Protein AF-A0A1V3X953-F1 (afdb_monomer)

Foldseek 3Di:
DVVVVVVVVVVVVVVVVVVVVVVVVPDPPPDDPDPPDDPDPDDPPDDDDDPPDDDDDPVNVCVVCVVVVPPPCVVVVVVVDDDD

Solvent-accessible surface area (backbone atoms only — not comparable to full-atom values): 5646 Å² total; per-residue (Å²): 114,69,67,61,52,53,52,50,53,52,53,51,53,54,52,52,51,52,50,50,58,56,56,70,67,65,63,87,64,86,71,76,84,75,76,79,80,75,79,73,95,64,79,77,91,63,79,84,77,63,92,83,56,80,76,84,49,70,67,59,53,48,60,71,41,42,69,66,72,65,42,75,66,60,58,54,66,72,64,64,70,83,81,133

Structure (mmCIF, N/CA/C/O backbone):
data_AF-A0A1V3X953-F1
#
_entry.id   AF-A0A1V3X953-F1
#
loop_
_atom_site.group_PDB
_atom_site.id
_atom_site.type_symbol
_atom_site.label_atom_id
_atom_site.label_alt_id
_atom_site.label_comp_id
_atom_site.label_asym_id
_atom_site.label_entity_id
_atom_site.label_seq_id
_atom_site.pdbx_PDB_ins_code
_atom_site.Cartn_x
_atom_site.Cartn_y
_atom_site.Cartn_z
_atom_site.occupancy
_atom_site.B_iso_or_equiv
_atom_site.auth_seq_id
_atom_site.auth_comp_id
_atom_site.auth_asym_id
_atom_site.auth_atom_id
_atom_site.pdbx_PDB_model_num
ATOM 1 N N . MET A 1 1 ? 40.592 -12.319 -10.610 1.00 61.66 1 MET A N 1
ATOM 2 C CA . MET A 1 1 ? 40.024 -11.028 -11.062 1.00 61.66 1 MET A CA 1
ATOM 3 C C . MET A 1 1 ? 39.349 -11.119 -12.434 1.00 61.66 1 MET A C 1
ATOM 5 O O . MET A 1 1 ? 38.241 -10.627 -12.560 1.00 61.66 1 MET A O 1
ATOM 9 N N . PHE A 1 2 ? 39.936 -11.787 -13.436 1.00 75.50 2 PHE A N 1
ATOM 10 C CA . PHE A 1 2 ? 39.359 -11.873 -14.793 1.00 75.50 2 PHE A CA 1
ATOM 11 C C . PHE A 1 2 ? 37.997 -12.574 -14.889 1.00 75.50 2 PHE A C 1
ATOM 13 O O . PHE A 1 2 ? 37.121 -12.098 -15.600 1.00 75.50 2 PHE A O 1
ATOM 20 N N . VAL A 1 3 ? 37.783 -13.656 -14.132 1.00 87.31 3 VAL A N 1
ATOM 21 C CA . VAL A 1 3 ? 36.500 -14.385 -14.142 1.00 87.31 3 VAL A CA 1
ATOM 22 C C . VAL A 1 3 ? 35.357 -13.509 -13.622 1.00 87.31 3 VAL A C 1
ATOM 24 O O . VAL A 1 3 ? 34.298 -13.463 -14.231 1.00 87.31 3 VAL A O 1
ATOM 27 N N . GLY A 1 4 ? 35.587 -12.747 -12.547 1.00 89.25 4 GLY A N 1
ATOM 28 C CA . GLY A 1 4 ? 34.579 -11.824 -12.014 1.00 89.25 4 GLY A CA 1
ATOM 29 C C . GLY A 1 4 ? 34.207 -10.723 -13.008 1.00 89.25 4 GLY A C 1
ATOM 30 O O . GLY A 1 4 ? 33.031 -10.418 -13.175 1.00 89.25 4 GLY A O 1
ATOM 31 N N . VAL A 1 5 ? 35.197 -10.183 -13.728 1.00 94.69 5 VAL A N 1
ATOM 32 C CA . VAL A 1 5 ? 34.971 -9.180 -14.781 1.00 94.69 5 VAL A CA 1
ATOM 33 C C . VAL A 1 5 ? 34.194 -9.777 -15.958 1.00 94.69 5 VAL A C 1
ATOM 35 O O . VAL A 1 5 ? 33.267 -9.143 -16.454 1.00 94.69 5 VAL A O 1
ATOM 38 N N . ALA A 1 6 ? 34.514 -11.006 -16.370 1.00 92.31 6 ALA A N 1
ATOM 39 C CA . ALA A 1 6 ? 33.805 -11.696 -17.447 1.00 92.31 6 ALA A CA 1
ATOM 40 C C . ALA A 1 6 ? 32.334 -11.965 -17.092 1.00 92.31 6 ALA A C 1
ATOM 42 O O . ALA A 1 6 ? 31.443 -11.712 -17.902 1.00 92.31 6 ALA A O 1
ATOM 43 N N . VAL A 1 7 ? 32.070 -12.417 -15.862 1.00 95.81 7 VAL A N 1
ATOM 44 C CA . VAL A 1 7 ? 30.703 -12.639 -15.370 1.00 95.81 7 VAL A CA 1
ATOM 45 C C . VAL A 1 7 ? 29.931 -11.321 -15.311 1.00 95.81 7 VAL A C 1
ATOM 47 O O . VAL A 1 7 ? 28.800 -11.257 -15.785 1.00 95.81 7 VAL A O 1
ATOM 50 N N . LEU A 1 8 ? 30.545 -10.253 -14.794 1.00 95.88 8 LEU A N 1
ATOM 51 C CA . LEU A 1 8 ? 29.902 -8.942 -14.724 1.00 95.88 8 LEU A CA 1
ATOM 52 C C . LEU A 1 8 ? 29.551 -8.399 -16.117 1.00 95.88 8 LEU A C 1
ATOM 54 O O . LEU A 1 8 ? 28.445 -7.900 -1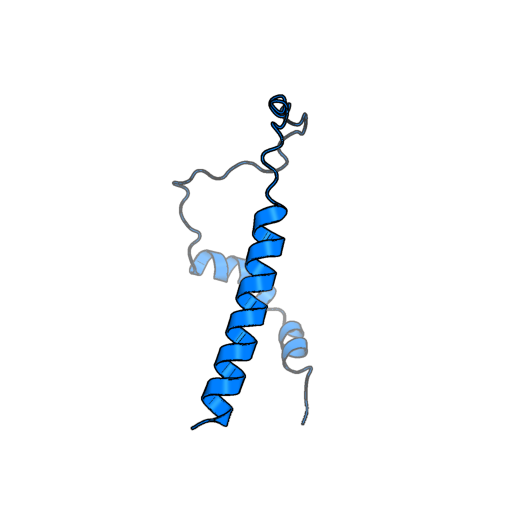6.317 1.00 95.88 8 LEU A O 1
ATOM 58 N N . ALA A 1 9 ? 30.457 -8.542 -17.088 1.00 96.50 9 ALA A N 1
ATOM 59 C CA . ALA A 1 9 ? 30.215 -8.131 -18.469 1.00 96.50 9 ALA A CA 1
ATOM 60 C C . ALA A 1 9 ? 29.059 -8.916 -19.111 1.00 96.50 9 ALA A C 1
ATOM 62 O O . ALA A 1 9 ? 28.212 -8.327 -19.784 1.00 96.50 9 ALA A O 1
ATOM 63 N N . PHE A 1 10 ? 28.983 -10.227 -18.864 1.00 96.75 10 PHE A N 1
ATOM 64 C CA . PHE A 1 10 ? 27.887 -11.060 -19.356 1.00 96.75 10 PHE A CA 1
ATOM 65 C C . PHE A 1 10 ? 26.535 -10.635 -18.768 1.00 96.75 10 PHE A C 1
ATOM 67 O O . PHE A 1 10 ? 25.578 -10.421 -19.511 1.00 96.75 10 PHE A O 1
ATOM 74 N N . VAL A 1 11 ? 26.464 -10.442 -17.446 1.00 97.06 11 VAL A N 1
ATOM 75 C CA . VAL A 1 11 ? 25.239 -9.981 -16.773 1.00 97.06 11 VAL A CA 1
ATOM 76 C C . VAL A 1 11 ? 24.806 -8.615 -17.309 1.00 97.06 11 VAL A C 1
ATOM 78 O O . VAL A 1 11 ? 23.630 -8.430 -17.623 1.00 97.06 11 VAL A O 1
ATOM 81 N N . ALA A 1 12 ? 25.744 -7.680 -17.486 1.00 96.75 12 ALA A N 1
ATOM 82 C CA . ALA A 1 12 ? 25.454 -6.360 -18.042 1.00 96.75 12 ALA A CA 1
ATOM 83 C C . ALA A 1 12 ? 24.860 -6.441 -19.459 1.00 96.75 12 ALA A C 1
ATOM 85 O O . ALA A 1 12 ? 23.883 -5.752 -19.753 1.00 96.75 12 ALA A O 1
ATOM 86 N N . ALA A 1 13 ? 25.394 -7.318 -20.317 1.00 96.44 13 ALA A N 1
ATOM 87 C CA . ALA A 1 13 ? 24.872 -7.527 -21.666 1.00 96.44 13 ALA A CA 1
ATOM 88 C C . ALA A 1 13 ? 23.438 -8.088 -21.658 1.00 96.44 13 ALA A C 1
ATOM 90 O O . ALA A 1 13 ? 22.585 -7.611 -22.408 1.00 96.44 13 ALA A O 1
ATOM 91 N N . VAL A 1 14 ? 23.149 -9.054 -20.778 1.00 96.38 14 VAL A N 1
ATOM 92 C CA . VAL A 1 14 ? 21.803 -9.636 -20.634 1.00 96.38 14 VAL A CA 1
ATOM 93 C C . VAL A 1 14 ? 20.794 -8.591 -20.153 1.00 96.38 14 VAL A C 1
ATOM 95 O O . VAL A 1 14 ? 19.709 -8.475 -20.725 1.00 96.38 14 VAL A O 1
ATOM 98 N N . VAL A 1 15 ? 21.152 -7.797 -19.139 1.00 94.94 15 VAL A N 1
ATOM 99 C CA . VAL A 1 15 ? 20.282 -6.733 -18.610 1.00 94.94 15 VAL A CA 1
ATOM 100 C C . VAL A 1 15 ? 20.018 -5.664 -19.671 1.00 94.94 15 VAL A C 1
ATOM 102 O O . VAL A 1 15 ? 18.872 -5.251 -19.845 1.00 94.94 15 VAL A O 1
ATOM 105 N N . ALA A 1 16 ? 21.045 -5.255 -20.423 1.00 92.94 16 ALA A N 1
ATOM 106 C CA . ALA A 1 16 ? 20.897 -4.290 -21.509 1.00 92.94 16 ALA A CA 1
ATOM 107 C C . ALA A 1 16 ? 19.957 -4.805 -22.610 1.00 92.94 16 ALA A C 1
ATOM 109 O O . ALA A 1 16 ? 19.070 -4.074 -23.054 1.00 92.94 16 ALA A O 1
ATOM 110 N N . ALA A 1 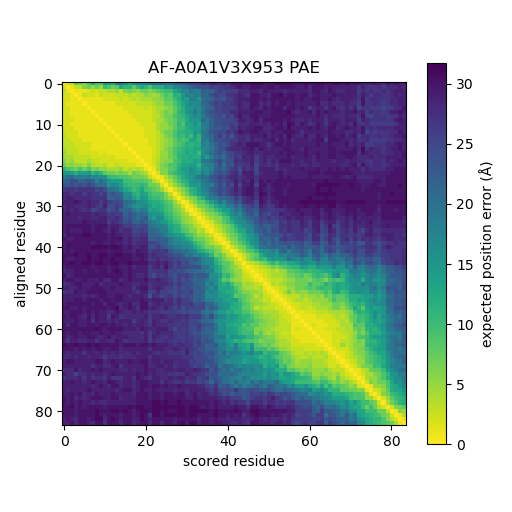17 ? 20.093 -6.075 -23.004 1.00 91.38 17 ALA A N 1
ATOM 111 C CA . ALA A 1 17 ? 19.199 -6.700 -23.973 1.00 91.38 17 ALA A CA 1
ATOM 112 C C . ALA A 1 17 ? 17.746 -6.734 -23.465 1.00 91.38 17 ALA A C 1
ATOM 114 O O . ALA A 1 17 ? 16.833 -6.310 -24.174 1.00 91.38 17 ALA A O 1
ATOM 115 N N . ALA A 1 18 ? 17.524 -7.167 -22.220 1.00 87.25 18 ALA A N 1
ATOM 116 C CA . ALA A 1 18 ? 16.192 -7.221 -21.618 1.00 87.25 18 ALA A CA 1
ATOM 117 C C . ALA A 1 18 ? 15.534 -5.834 -21.519 1.00 87.25 18 ALA A C 1
ATOM 119 O O . ALA A 1 18 ? 14.348 -5.685 -21.831 1.00 87.25 18 ALA A O 1
ATOM 120 N N . ALA A 1 19 ? 16.304 -4.811 -21.133 1.00 87.75 19 ALA A N 1
ATOM 121 C CA . ALA A 1 19 ? 15.835 -3.432 -21.071 1.00 87.75 19 ALA A CA 1
ATOM 122 C C . ALA A 1 19 ? 15.457 -2.907 -22.461 1.00 87.75 19 ALA A C 1
ATOM 124 O O . ALA A 1 19 ? 14.412 -2.276 -22.614 1.00 87.75 19 ALA A O 1
ATOM 125 N N . PHE A 1 20 ? 16.257 -3.210 -23.485 1.00 86.00 20 PHE A N 1
ATOM 126 C CA . PHE A 1 20 ? 15.979 -2.807 -24.860 1.00 86.00 20 PHE A CA 1
ATOM 127 C C . PHE A 1 20 ? 14.682 -3.433 -25.394 1.00 86.00 20 PHE A C 1
ATOM 129 O O . PHE A 1 20 ? 13.805 -2.713 -25.874 1.00 86.00 20 PHE A O 1
ATOM 136 N N . PHE A 1 21 ? 14.505 -4.749 -25.228 1.00 81.69 21 PHE A N 1
ATOM 137 C CA . PHE A 1 21 ? 13.266 -5.437 -25.616 1.00 81.69 21 PHE A CA 1
ATOM 138 C C . PHE A 1 21 ? 12.045 -4.932 -24.836 1.00 81.69 21 PHE A C 1
ATOM 140 O O . PHE A 1 21 ? 10.984 -4.708 -25.418 1.00 81.69 21 PHE A O 1
ATOM 147 N N . THR A 1 22 ? 12.202 -4.691 -23.534 1.00 71.88 22 THR A N 1
ATOM 148 C CA . THR A 1 22 ? 11.142 -4.122 -22.690 1.00 71.88 22 THR A CA 1
ATOM 149 C C . THR A 1 22 ? 10.763 -2.718 -23.154 1.00 71.88 22 THR A C 1
ATOM 151 O O . THR A 1 22 ? 9.581 -2.409 -23.296 1.00 71.88 22 THR A O 1
ATOM 154 N N . THR A 1 23 ? 11.745 -1.871 -23.457 1.00 66.94 23 THR A N 1
ATOM 155 C CA . THR A 1 23 ? 11.513 -0.479 -23.871 1.00 66.94 23 THR A CA 1
ATOM 156 C C . THR A 1 23 ? 10.861 -0.407 -25.253 1.00 66.94 23 THR A C 1
ATOM 158 O O . THR A 1 23 ? 9.942 0.385 -25.446 1.00 66.94 23 THR A O 1
ATOM 161 N N . GLY A 1 24 ? 11.234 -1.293 -26.184 1.00 60.19 24 GLY A N 1
ATOM 162 C CA . GLY A 1 24 ? 10.606 -1.394 -27.508 1.00 60.19 24 GLY A CA 1
ATOM 163 C C . GLY A 1 24 ? 9.133 -1.832 -27.490 1.00 60.19 24 GLY A C 1
ATOM 164 O O . GLY A 1 24 ? 8.410 -1.573 -28.449 1.00 60.19 24 GLY A O 1
ATOM 165 N N . SER A 1 25 ? 8.664 -2.456 -26.401 1.00 56.41 25 SER A N 1
ATOM 166 C CA . SER A 1 25 ? 7.261 -2.880 -26.242 1.00 56.41 25 SER A CA 1
ATOM 167 C C . SER A 1 25 ? 6.326 -1.786 -25.708 1.00 56.41 25 SER A C 1
ATOM 169 O O . SER A 1 25 ? 5.105 -1.925 -25.796 1.00 56.41 25 SER A O 1
ATOM 171 N N . HIS A 1 26 ? 6.868 -0.663 -25.221 1.00 55.72 26 HIS A N 1
ATOM 172 C CA . HIS A 1 26 ? 6.081 0.507 -24.823 1.00 55.72 26 HIS A CA 1
ATOM 173 C C . HIS A 1 26 ? 5.759 1.346 -26.063 1.00 55.72 26 HIS A C 1
ATOM 175 O O . HIS A 1 26 ? 6.148 2.505 -26.189 1.00 55.72 26 HIS A O 1
ATOM 181 N N . GLY A 1 27 ? 5.069 0.722 -27.018 1.00 54.94 27 GLY A N 1
ATOM 182 C CA . GLY A 1 27 ? 4.525 1.409 -28.173 1.00 54.94 27 GLY A CA 1
ATOM 183 C C . GLY A 1 27 ? 3.642 2.559 -27.702 1.00 54.94 27 GLY A C 1
ATOM 184 O O . GLY A 1 27 ? 2.603 2.346 -27.077 1.00 54.94 27 GLY A O 1
ATOM 185 N N . ALA A 1 28 ? 4.043 3.780 -28.044 1.00 57.44 28 ALA A N 1
ATOM 186 C CA . ALA A 1 28 ? 3.172 4.944 -28.058 1.00 57.44 28 ALA A CA 1
ATOM 187 C C . ALA A 1 28 ? 2.143 4.786 -29.193 1.00 57.44 28 ALA A C 1
ATOM 189 O O . ALA A 1 28 ? 2.152 5.507 -30.185 1.00 57.44 28 ALA A O 1
ATOM 190 N N . GLY A 1 29 ? 1.268 3.790 -29.077 1.00 58.66 29 GLY A N 1
ATOM 191 C CA . GLY A 1 29 ? 0.023 3.754 -29.823 1.00 58.66 29 GLY A CA 1
ATOM 192 C C . GLY A 1 29 ? -0.948 4.680 -29.109 1.00 58.66 29 GLY A C 1
ATOM 193 O O . GLY A 1 29 ? -1.264 4.447 -27.942 1.00 58.66 29 GLY A O 1
ATOM 194 N N . ALA A 1 30 ? -1.398 5.740 -29.781 1.00 61.41 30 ALA A N 1
ATOM 195 C CA . ALA A 1 30 ? -2.450 6.607 -29.271 1.00 61.41 30 ALA A CA 1
ATOM 196 C C . ALA A 1 30 ? -3.682 5.751 -28.932 1.00 61.41 30 ALA A C 1
ATOM 198 O O . ALA A 1 30 ? -4.410 5.303 -29.819 1.00 61.41 30 ALA A O 1
ATOM 199 N N . ARG A 1 31 ? -3.891 5.469 -27.640 1.00 62.81 31 ARG A N 1
ATOM 200 C CA . ARG A 1 31 ? -5.111 4.812 -27.177 1.00 62.81 31 ARG A CA 1
ATOM 201 C C . ARG A 1 31 ? -6.259 5.806 -27.350 1.00 62.81 31 ARG A C 1
ATOM 203 O O . ARG A 1 31 ? -6.132 6.938 -26.877 1.00 62.81 31 ARG A O 1
ATOM 210 N N . PRO A 1 32 ? -7.374 5.407 -27.984 1.00 65.94 32 PRO A N 1
ATOM 211 C CA . PRO A 1 32 ? -8.586 6.211 -27.966 1.00 65.94 32 PRO A CA 1
ATOM 212 C C . PRO A 1 32 ? -8.945 6.555 -26.512 1.00 65.94 32 PRO A C 1
ATOM 214 O O . PRO A 1 32 ? -8.770 5.693 -25.642 1.00 65.94 32 PRO A O 1
ATOM 217 N N . PRO A 1 33 ? -9.437 7.773 -26.223 1.00 65.75 33 PRO A N 1
ATOM 218 C CA . PRO A 1 33 ? -9.897 8.115 -24.885 1.00 65.75 33 PRO A CA 1
ATOM 219 C C . PRO A 1 33 ? -10.925 7.081 -24.425 1.00 65.75 33 PRO A C 1
ATOM 221 O O . PRO A 1 33 ? -11.936 6.859 -25.094 1.00 65.75 33 PRO A O 1
ATOM 224 N N . VAL A 1 34 ? -10.649 6.416 -23.303 1.00 69.19 34 VAL A N 1
ATOM 225 C CA . VAL A 1 34 ? -11.595 5.479 -22.697 1.00 69.19 34 VAL A CA 1
ATOM 226 C C . VAL A 1 34 ? -12.775 6.306 -22.175 1.00 69.19 34 VAL A C 1
ATOM 228 O O . VAL A 1 34 ? -12.545 7.236 -21.398 1.00 69.19 34 VAL A O 1
ATOM 231 N N . PRO A 1 35 ? -14.025 6.019 -22.588 1.00 69.19 35 PRO A N 1
ATOM 232 C CA . PRO A 1 35 ? -15.192 6.696 -22.038 1.00 69.19 35 PRO A CA 1
ATOM 233 C C . PRO A 1 35 ? -15.228 6.543 -20.511 1.00 69.19 35 PRO A C 1
ATOM 235 O O . PRO A 1 35 ? -14.889 5.462 -20.018 1.00 69.19 35 PRO A O 1
ATOM 238 N N . PRO A 1 36 ? -15.634 7.576 -19.750 1.00 76.31 36 PRO A N 1
ATOM 239 C CA . PRO A 1 36 ? -15.671 7.490 -18.297 1.00 76.31 36 PRO A CA 1
ATOM 240 C C . PRO A 1 36 ? -16.481 6.260 -17.847 1.00 76.31 36 PRO A C 1
ATOM 242 O O . PRO A 1 36 ? -17.561 6.012 -18.402 1.00 76.31 36 PRO A O 1
ATOM 245 N N . PRO A 1 37 ? -15.978 5.475 -16.870 1.00 73.12 37 PRO A N 1
ATOM 246 C CA . PRO A 1 37 ? -16.687 4.310 -16.365 1.00 73.12 37 PRO A CA 1
ATOM 247 C C . PRO A 1 37 ? -18.071 4.727 -15.880 1.00 73.12 37 PRO A C 1
ATOM 249 O O . PRO A 1 37 ? -18.207 5.625 -15.048 1.0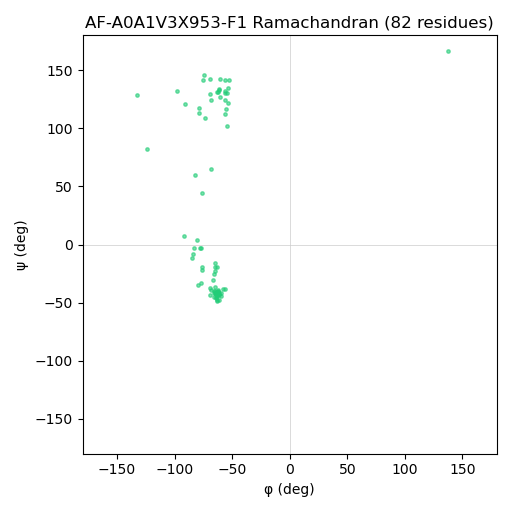0 73.12 37 PRO A O 1
ATOM 252 N N . ARG A 1 38 ? -19.114 4.086 -16.411 1.00 70.81 38 ARG A N 1
ATOM 253 C CA . ARG A 1 38 ? -20.470 4.303 -15.905 1.00 70.81 38 ARG A CA 1
ATOM 254 C C . ARG A 1 38 ? -20.500 3.826 -14.449 1.00 70.81 38 ARG A C 1
ATOM 256 O O . ARG A 1 38 ? -20.032 2.711 -14.201 1.00 70.81 38 ARG A O 1
ATOM 263 N N . PRO A 1 39 ? -21.029 4.617 -13.500 1.00 68.56 39 PRO A N 1
ATOM 264 C CA . PRO A 1 39 ? -21.151 4.177 -12.119 1.00 68.56 39 PRO A CA 1
ATOM 265 C C . PRO A 1 39 ? -21.911 2.844 -12.071 1.00 68.56 39 PRO A C 1
ATOM 267 O O . PRO A 1 39 ? -22.967 2.733 -12.705 1.00 68.56 39 PRO A O 1
ATOM 270 N N . PRO A 1 40 ? -21.394 1.820 -11.374 1.00 67.38 40 PRO A N 1
ATOM 271 C CA . PRO A 1 40 ? -22.083 0.544 -11.286 1.00 67.38 40 PRO A CA 1
ATOM 272 C C . PRO A 1 40 ? -23.431 0.742 -10.579 1.00 67.38 40 PRO A C 1
ATOM 274 O O . PRO A 1 40 ? -23.495 1.349 -9.512 1.00 67.38 40 PRO A O 1
ATOM 277 N N . THR A 1 41 ? -24.518 0.216 -11.154 1.00 63.44 41 THR A N 1
ATOM 278 C CA . THR A 1 41 ? -25.876 0.241 -10.567 1.00 63.44 41 THR A CA 1
ATOM 279 C C . THR A 1 41 ? -26.013 -0.787 -9.435 1.00 63.44 41 THR A C 1
ATOM 281 O O . THR A 1 41 ? -26.977 -1.546 -9.363 1.00 63.44 41 THR A O 1
ATOM 284 N N . VAL A 1 42 ? -25.018 -0.859 -8.555 1.00 69.81 42 VAL A N 1
ATOM 285 C CA . VAL A 1 42 ? -25.064 -1.701 -7.362 1.00 69.81 42 VAL A CA 1
ATOM 286 C C . VAL A 1 42 ? -25.482 -0.840 -6.181 1.00 69.81 42 VAL A C 1
ATOM 288 O O . VAL A 1 42 ? -24.950 0.249 -5.969 1.00 69.81 42 VAL A O 1
ATOM 291 N N . LYS A 1 43 ? -26.446 -1.329 -5.396 1.00 65.50 43 LYS A N 1
ATOM 292 C CA . LYS A 1 43 ? -26.675 -0.779 -4.058 1.00 65.50 43 LYS A CA 1
ATOM 293 C C . LYS A 1 43 ? -25.381 -0.997 -3.269 1.00 65.50 43 LYS A C 1
ATOM 295 O O . LYS A 1 43 ? -24.910 -2.136 -3.253 1.00 65.50 43 LYS A O 1
ATOM 300 N N . PRO A 1 44 ? -24.793 0.035 -2.644 1.00 69.12 44 PRO A N 1
ATOM 301 C CA . PRO A 1 44 ? -23.632 -0.161 -1.792 1.00 69.12 44 PRO A CA 1
ATOM 302 C C . PRO A 1 44 ? -23.975 -1.187 -0.706 1.00 69.12 44 PRO A C 1
ATOM 304 O O . PRO A 1 44 ? -24.823 -0.938 0.144 1.00 69.12 44 PRO A O 1
ATOM 307 N N . GLY A 1 45 ? -23.356 -2.367 -0.767 1.00 73.19 45 GLY A N 1
ATOM 308 C CA . GLY A 1 45 ? -23.446 -3.374 0.297 1.00 73.19 45 GLY A CA 1
ATOM 309 C C . GLY A 1 45 ? -22.568 -3.030 1.502 1.00 73.19 45 GLY A C 1
ATOM 310 O O . GLY A 1 45 ? -22.554 -3.759 2.486 1.00 73.19 45 GLY A O 1
ATOM 311 N N . VAL A 1 46 ? -21.818 -1.931 1.407 1.00 75.44 46 VAL A N 1
ATOM 312 C CA . VAL A 1 46 ? -20.906 -1.423 2.424 1.00 75.44 46 VAL A CA 1
ATOM 313 C C . VAL A 1 46 ? -21.157 0.070 2.598 1.00 75.44 46 VAL A C 1
ATOM 315 O O . VAL A 1 46 ? -21.195 0.820 1.621 1.00 75.44 46 VAL A O 1
ATOM 318 N N . THR A 1 47 ? -21.347 0.495 3.843 1.00 82.94 47 THR A N 1
ATOM 319 C CA . THR A 1 47 ? -21.426 1.912 4.205 1.00 82.94 47 THR A CA 1
ATOM 320 C C . THR A 1 47 ? -20.017 2.376 4.558 1.00 82.94 47 THR A C 1
ATOM 322 O O . THR A 1 47 ? -19.421 1.793 5.466 1.00 82.94 47 THR A O 1
ATOM 325 N N . PRO A 1 48 ? -19.460 3.386 3.867 1.00 78.50 48 PRO A N 1
ATOM 326 C CA . PRO A 1 48 ? -18.162 3.940 4.226 1.00 78.50 48 PRO A CA 1
ATOM 327 C C . PRO A 1 48 ? -18.165 4.419 5.678 1.00 78.50 48 PRO A C 1
ATOM 329 O O . PRO A 1 48 ? -19.085 5.118 6.108 1.00 78.50 48 PRO A O 1
ATOM 332 N N . VAL A 1 49 ? -17.137 4.034 6.430 1.00 81.06 49 VAL A N 1
ATOM 333 C CA . VAL A 1 49 ? -16.881 4.619 7.746 1.00 81.06 49 VAL A CA 1
ATOM 334 C C . VAL A 1 49 ? -16.291 6.016 7.541 1.00 81.06 49 VAL A C 1
ATOM 336 O O . VAL A 1 49 ? -15.529 6.229 6.601 1.00 81.06 49 VAL A O 1
ATOM 339 N N . VAL A 1 50 ? -16.669 6.981 8.378 1.00 85.56 50 VAL A N 1
ATOM 340 C CA . VAL A 1 50 ? -16.080 8.328 8.326 1.00 85.56 50 VAL A CA 1
ATOM 341 C C . VAL A 1 50 ? -14.626 8.283 8.798 1.00 85.56 50 VAL A C 1
ATOM 343 O O . VAL A 1 50 ? -14.317 7.577 9.755 1.00 85.56 50 VAL A O 1
ATOM 346 N N . ASP A 1 51 ? -13.743 9.067 8.177 1.00 81.19 51 ASP A N 1
ATOM 347 C CA . ASP A 1 51 ? -12.300 9.070 8.496 1.00 81.19 51 ASP A CA 1
ATOM 348 C C . ASP A 1 51 ? -11.992 9.529 9.931 1.00 81.19 51 ASP A C 1
ATOM 350 O O . ASP A 1 51 ? -10.924 9.258 10.475 1.00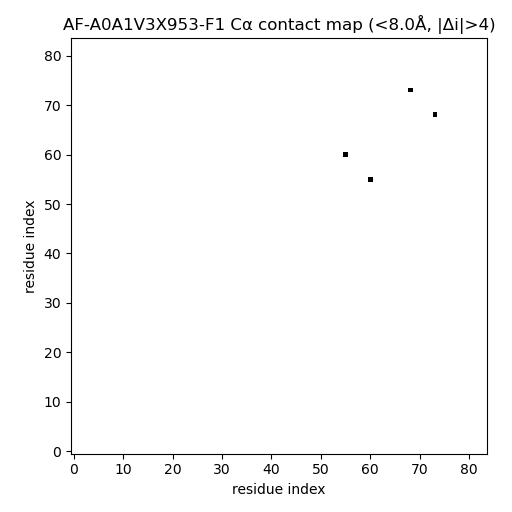 81.19 51 ASP A O 1
ATOM 354 N N . THR A 1 52 ? -12.940 10.219 10.565 1.00 83.62 52 THR A N 1
ATOM 355 C CA . THR A 1 52 ? -12.868 10.672 11.959 1.00 83.62 52 THR A CA 1
ATOM 356 C C . THR A 1 52 ? -13.469 9.676 12.949 1.00 83.62 52 THR A C 1
ATOM 358 O O . THR A 1 52 ? -13.617 9.997 14.131 1.00 83.62 52 THR A O 1
ATOM 361 N N . ALA A 1 53 ? -13.851 8.479 12.494 1.00 82.69 53 ALA A N 1
ATOM 362 C CA . ALA A 1 53 ? -14.407 7.464 13.370 1.00 82.69 53 ALA A CA 1
ATOM 363 C C . ALA A 1 53 ? -13.383 7.072 14.450 1.00 82.69 53 ALA A C 1
ATOM 365 O O . ALA A 1 53 ? -12.215 6.829 14.132 1.00 82.69 53 ALA A O 1
ATOM 366 N N . PRO A 1 54 ? -13.800 6.983 15.726 1.00 82.69 54 PRO A N 1
ATOM 367 C CA . PRO A 1 54 ? -12.925 6.511 16.785 1.00 82.69 54 PRO A CA 1
ATOM 368 C C . PRO A 1 54 ? -12.373 5.125 16.452 1.00 82.69 54 PRO A C 1
ATOM 370 O O . PRO A 1 54 ? -13.128 4.209 16.117 1.00 82.69 54 PRO A O 1
ATOM 373 N N . ALA A 1 55 ? -11.055 4.966 16.571 1.00 86.25 55 ALA A N 1
ATOM 374 C CA . ALA A 1 55 ? -10.433 3.659 16.441 1.00 86.25 55 ALA A CA 1
ATOM 375 C C . ALA A 1 55 ? -10.982 2.706 17.522 1.00 86.25 55 ALA A C 1
ATOM 377 O O . ALA A 1 55 ? -11.203 3.132 18.663 1.00 86.25 55 ALA A O 1
ATOM 378 N N . PRO A 1 56 ? -11.189 1.417 17.202 1.00 82.56 56 PRO A N 1
ATOM 379 C CA . PRO A 1 56 ? -11.598 0.444 18.201 1.00 82.56 56 PRO A CA 1
ATOM 380 C C . PRO A 1 56 ? -10.524 0.336 19.292 1.00 82.56 56 PRO A C 1
ATOM 382 O O . PRO A 1 56 ? -9.330 0.238 19.006 1.00 82.56 56 PRO A O 1
ATOM 385 N N . SER A 1 57 ? -10.941 0.363 20.559 1.00 88.25 57 SER A N 1
ATOM 386 C CA . SER A 1 57 ? -10.015 0.214 21.682 1.00 88.25 57 SER A CA 1
ATOM 387 C C . SER A 1 57 ? -9.560 -1.240 21.814 1.00 88.25 57 SER A C 1
ATOM 389 O O . SER A 1 57 ? -10.342 -2.167 21.601 1.00 88.25 57 SER A O 1
ATOM 391 N N . ALA A 1 58 ? -8.310 -1.459 22.231 1.00 81.88 58 ALA A N 1
ATOM 392 C CA . ALA A 1 58 ? -7.786 -2.810 22.451 1.00 81.88 58 ALA A CA 1
ATOM 393 C C . ALA A 1 58 ? -8.639 -3.611 23.455 1.00 81.88 58 ALA A C 1
ATOM 395 O O . ALA A 1 58 ? -8.896 -4.792 23.245 1.00 81.88 58 ALA A O 1
ATOM 396 N N . ALA A 1 59 ? -9.143 -2.953 24.506 1.00 84.94 59 ALA A N 1
ATOM 397 C CA . ALA A 1 59 ? -10.045 -3.566 25.479 1.00 84.94 59 ALA A CA 1
ATOM 398 C C . ALA A 1 59 ? -11.395 -3.969 24.861 1.00 84.94 59 ALA A C 1
ATOM 400 O O . ALA A 1 59 ? -11.900 -5.049 25.156 1.00 84.94 59 ALA A O 1
ATOM 401 N N . GLY A 1 60 ? -11.962 -3.140 23.977 1.00 84.00 60 GLY A N 1
ATOM 402 C CA . GLY A 1 60 ? -13.207 -3.459 23.272 1.00 84.00 60 GLY A CA 1
ATOM 403 C C . GLY A 1 60 ? -13.044 -4.639 22.314 1.00 84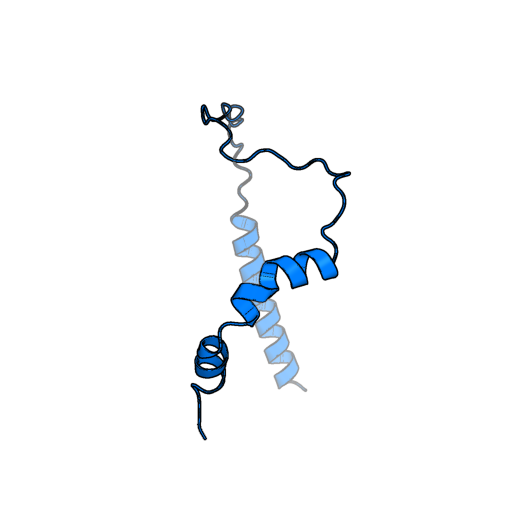.00 60 GLY A C 1
ATOM 404 O O . GLY A 1 60 ? -13.897 -5.523 22.270 1.00 84.00 60 GLY A O 1
ATOM 405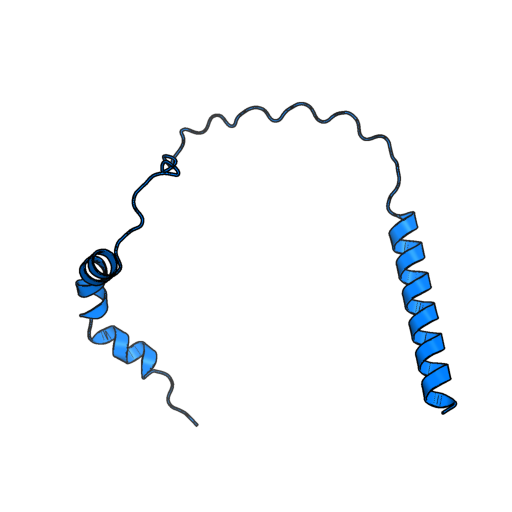 N N . VAL A 1 61 ? -11.910 -4.700 21.612 1.00 85.62 61 VAL A N 1
ATOM 406 C CA . VAL A 1 61 ? -11.563 -5.829 20.737 1.00 85.62 61 VAL A CA 1
ATOM 407 C C . VAL A 1 61 ? -11.357 -7.109 21.553 1.00 85.62 61 VAL A C 1
ATOM 409 O O . VAL A 1 61 ? -11.909 -8.150 21.205 1.00 85.62 61 VAL A O 1
ATOM 412 N N . ALA A 1 62 ? -10.633 -7.038 22.673 1.00 83.44 62 ALA A N 1
ATOM 413 C CA . ALA A 1 62 ? -10.421 -8.181 23.558 1.00 83.44 62 ALA A CA 1
ATOM 414 C C . ALA A 1 62 ? -11.733 -8.696 24.173 1.00 83.44 62 ALA A C 1
ATOM 416 O O . ALA A 1 62 ? -11.947 -9.903 24.225 1.00 83.44 62 ALA A O 1
ATOM 417 N N . ALA A 1 63 ? -12.634 -7.799 24.585 1.00 82.50 63 ALA A N 1
ATOM 418 C CA . ALA A 1 63 ? -13.945 -8.169 25.111 1.00 82.50 63 ALA A CA 1
ATOM 419 C C . ALA A 1 63 ? -14.826 -8.846 24.048 1.00 82.50 63 ALA A C 1
ATOM 421 O O . ALA A 1 63 ? -15.468 -9.853 24.341 1.00 82.50 63 ALA A O 1
ATOM 422 N N . ALA A 1 64 ? -14.817 -8.344 22.808 1.00 84.81 64 ALA A N 1
ATOM 423 C CA . ALA A 1 64 ? -15.546 -8.956 21.697 1.00 84.81 64 ALA A CA 1
ATOM 424 C C . ALA A 1 64 ? -14.996 -10.348 21.334 1.00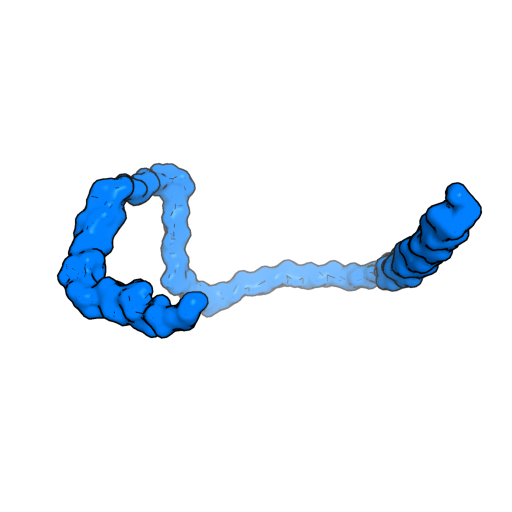 84.81 64 ALA A C 1
ATOM 426 O O . ALA A 1 64 ? -15.758 -11.257 21.009 1.00 84.81 64 ALA A O 1
ATOM 427 N N . LEU A 1 65 ? -13.676 -10.529 21.422 1.00 81.25 65 LEU A N 1
ATOM 428 C CA . LEU A 1 65 ? -12.999 -11.795 21.134 1.00 81.25 65 LEU A CA 1
ATOM 429 C C . LEU A 1 65 ? -12.976 -12.766 22.323 1.00 81.25 65 LEU A C 1
ATOM 431 O O . LEU A 1 65 ? -12.592 -13.919 22.142 1.00 81.25 65 LEU A O 1
ATOM 435 N N . ALA A 1 66 ? -13.394 -12.345 23.519 1.00 80.19 66 ALA A N 1
ATOM 436 C CA . ALA A 1 66 ? -13.276 -13.140 24.740 1.00 80.19 66 ALA A CA 1
ATOM 437 C C . ALA A 1 66 ? -13.995 -14.493 24.641 1.00 80.19 66 ALA A C 1
ATOM 439 O O . ALA A 1 66 ? -13.470 -15.497 25.106 1.00 80.19 66 ALA A O 1
ATOM 440 N N . GLN A 1 67 ? -15.166 -14.542 23.998 1.00 75.81 67 GLN A N 1
ATOM 441 C CA . GLN A 1 67 ? -15.922 -15.787 23.815 1.00 75.81 67 GLN A CA 1
ATOM 442 C C . GLN A 1 67 ? -15.219 -16.762 22.865 1.00 75.81 67 GLN A C 1
ATOM 444 O O . GLN A 1 67 ? -15.207 -17.960 23.125 1.00 75.81 67 GLN A O 1
ATOM 449 N N . ALA A 1 68 ? -14.605 -16.249 21.794 1.00 75.94 68 ALA A N 1
ATOM 450 C CA . ALA A 1 68 ? -13.818 -17.064 20.875 1.00 75.94 68 ALA A CA 1
ATOM 451 C C . ALA A 1 68 ? -12.523 -17.545 21.547 1.00 75.94 68 ALA A C 1
ATOM 453 O O . ALA A 1 68 ? -12.193 -18.718 21.465 1.00 75.94 68 ALA A O 1
ATOM 454 N N . ALA A 1 69 ? -11.827 -16.671 22.278 1.00 73.31 69 ALA A N 1
ATOM 455 C CA . ALA A 1 69 ? -10.622 -17.024 23.032 1.00 73.31 69 ALA A CA 1
ATOM 456 C C . ALA A 1 69 ? -10.893 -18.006 24.187 1.00 73.31 69 ALA A C 1
ATOM 458 O O . ALA A 1 69 ? -9.994 -18.738 24.595 1.00 73.31 69 ALA A O 1
ATOM 459 N N . ALA A 1 70 ? -12.121 -18.029 24.706 1.00 75.88 70 ALA A N 1
ATOM 460 C CA . ALA A 1 70 ? -12.559 -18.973 25.724 1.00 75.88 70 ALA A CA 1
ATOM 461 C C . ALA A 1 70 ? -12.875 -20.370 25.166 1.00 75.88 70 ALA A C 1
ATOM 463 O O . ALA A 1 70 ? -13.191 -21.253 25.961 1.00 75.88 70 ALA A O 1
ATOM 464 N N . ASP A 1 71 ? -12.798 -20.598 23.847 1.00 76.69 71 ASP A N 1
ATOM 465 C CA . ASP A 1 71 ? -12.969 -21.931 23.269 1.00 76.69 71 ASP A CA 1
ATOM 466 C C . ASP A 1 71 ? -11.727 -22.806 23.550 1.00 76.69 71 ASP A C 1
ATOM 468 O O . ASP A 1 71 ? -10.669 -22.614 22.936 1.00 76.69 71 ASP A O 1
ATOM 472 N N . PRO A 1 72 ? -11.834 -23.817 24.440 1.00 70.00 72 PRO A N 1
ATOM 473 C CA . PRO A 1 72 ? -10.716 -24.694 24.780 1.00 70.00 72 PRO A CA 1
ATOM 474 C C . PRO A 1 72 ? -10.249 -25.551 23.593 1.00 70.00 72 PRO A C 1
ATOM 476 O O . PRO A 1 72 ? -9.148 -26.108 23.628 1.00 70.00 72 PRO A O 1
ATOM 479 N N . ASN A 1 73 ? -11.050 -25.668 22.529 1.00 70.44 73 ASN A N 1
ATOM 480 C CA . ASN A 1 73 ? -10.685 -26.430 21.340 1.00 70.44 73 ASN A CA 1
ATOM 481 C C . ASN A 1 73 ? -9.671 -25.693 20.453 1.00 70.44 73 ASN A C 1
ATOM 483 O O . ASN A 1 73 ? -8.960 -26.354 19.695 1.00 70.44 73 ASN A O 1
ATOM 487 N N . LEU A 1 74 ? -9.514 -24.370 20.585 1.00 70.50 74 LEU A N 1
ATOM 488 C CA . LEU A 1 74 ? -8.516 -23.613 19.816 1.00 70.50 74 LEU A CA 1
ATOM 489 C C . LEU A 1 74 ? -7.073 -23.987 20.192 1.00 70.50 74 LEU A C 1
ATOM 491 O O . LEU A 1 74 ? -6.198 -24.021 19.327 1.00 70.50 74 LEU A O 1
ATOM 495 N N . GLY A 1 75 ? -6.822 -24.379 21.447 1.00 60.59 75 GLY A N 1
ATOM 496 C CA . GLY A 1 75 ? -5.522 -24.909 21.879 1.00 60.59 75 GLY A CA 1
ATOM 497 C C . GLY A 1 75 ? -5.148 -26.242 21.214 1.00 60.59 75 GLY A C 1
ATOM 498 O O . GLY A 1 75 ? -3.967 -26.559 21.080 1.00 60.59 75 GLY A O 1
ATOM 499 N N . ARG A 1 76 ? -6.136 -27.004 20.722 1.00 61.12 76 ARG A N 1
ATOM 500 C CA . ARG A 1 76 ? -5.913 -28.286 20.027 1.00 61.12 76 ARG A CA 1
ATOM 501 C C . ARG A 1 76 ? -5.401 -28.097 18.597 1.00 61.12 76 ARG A C 1
ATOM 503 O O . ARG A 1 76 ? -4.778 -29.010 18.069 1.00 61.12 76 ARG A O 1
ATO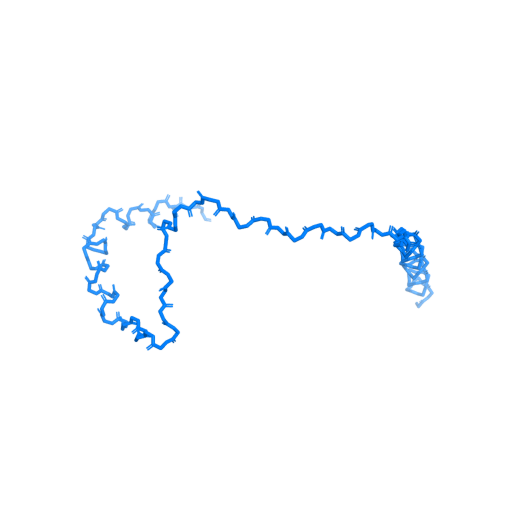M 510 N N . LEU A 1 77 ? -5.624 -26.925 17.994 1.00 58.72 77 LEU A N 1
ATOM 511 C CA . LEU A 1 77 ? -5.091 -26.577 16.673 1.00 58.72 77 LEU A CA 1
ATOM 512 C C . LEU A 1 77 ? -3.620 -26.140 16.757 1.00 58.72 77 LEU A C 1
ATOM 514 O O . LEU A 1 77 ? -2.839 -26.474 15.874 1.00 58.72 77 LEU A O 1
ATOM 518 N N . ALA A 1 78 ? -3.225 -25.466 17.846 1.00 58.88 78 ALA A N 1
ATOM 519 C CA . ALA A 1 78 ? -1.831 -25.086 18.100 1.00 58.88 78 ALA A CA 1
ATOM 520 C C . ALA A 1 78 ? -0.966 -26.263 18.595 1.00 58.88 78 ALA A C 1
ATOM 522 O O . ALA A 1 78 ? 0.208 -26.351 18.255 1.00 58.88 78 ALA A O 1
ATOM 523 N N . ALA A 1 79 ? -1.546 -27.197 19.357 1.00 56.41 79 ALA A N 1
ATOM 524 C CA . ALA A 1 79 ? -0.874 -28.430 19.784 1.00 56.41 79 ALA A CA 1
ATOM 525 C C . ALA A 1 79 ? -0.917 -29.556 18.725 1.00 56.41 79 ALA A C 1
ATOM 527 O O . ALA A 1 79 ? -0.358 -30.629 18.941 1.00 56.41 79 ALA A O 1
ATOM 528 N N . GLY A 1 80 ? -1.591 -29.323 17.591 1.00 50.09 80 GLY A N 1
ATOM 529 C CA . GLY A 1 80 ? -1.837 -30.293 16.520 1.00 50.09 80 GLY A CA 1
ATOM 530 C C . GLY A 1 80 ? -0.680 -30.522 15.545 1.00 50.09 80 GLY A C 1
ATOM 531 O O . GLY A 1 80 ? -0.836 -31.299 14.608 1.00 50.09 80 GLY A O 1
ATOM 532 N N . SER A 1 81 ? 0.485 -29.913 15.763 1.00 43.22 81 SER A N 1
ATOM 533 C CA . SER A 1 81 ? 1.726 -30.352 15.118 1.00 43.22 81 SER A CA 1
ATOM 534 C C . SER A 1 81 ? 2.806 -30.661 16.159 1.00 43.22 81 SER A C 1
ATOM 536 O O . SER A 1 81 ? 3.675 -29.827 16.415 1.00 43.22 81 SER A O 1
ATOM 538 N N . PRO A 1 82 ? 2.786 -31.864 16.758 1.00 56.06 82 PRO A N 1
ATOM 539 C CA . PRO A 1 82 ? 4.002 -32.531 17.186 1.00 56.06 82 PRO A CA 1
ATOM 540 C C . PRO A 1 82 ? 4.618 -33.155 15.923 1.00 56.06 82 PRO A C 1
ATOM 542 O O . PRO A 1 82 ? 4.001 -33.985 15.258 1.00 56.06 82 PRO A O 1
ATOM 545 N N . THR A 1 83 ? 5.775 -32.690 15.463 1.00 48.28 83 THR A N 1
ATOM 546 C CA . THR A 1 83 ? 7.090 -33.361 15.596 1.00 48.28 83 THR A CA 1
ATOM 547 C C . THR A 1 83 ? 7.814 -33.233 14.246 1.00 48.28 83 THR A C 1
ATOM 549 O O . THR A 1 83 ? 7.131 -32.973 13.248 1.00 48.28 83 THR A O 1
ATOM 552 N N . PRO A 1 84 ? 9.126 -33.501 14.127 1.00 48.38 84 PRO A N 1
ATOM 553 C CA . PRO A 1 84 ? 10.180 -33.677 15.135 1.00 48.38 84 PRO A CA 1
ATOM 554 C C . PRO A 1 84 ? 11.207 -32.527 15.181 1.00 48.38 84 PRO A C 1
ATOM 556 O O . PRO A 1 84 ? 11.380 -31.819 14.163 1.00 48.38 84 PRO A O 1
#

Sequence (84 aa):
MFVGVAVLAFVAAVVAAAAFFTTGSHGAGARPPVPPPRPPTVKPGVTPVVDTAPAPSAAGVAAALAQAAADPNLGRLAAGSPTP

Secondary structure (DSSP, 8-state):
-HHHHHHHHHHHHHHHHHHHHHHHT-----PPPPPPPPPP----SSPPPPTTPPPPPHHHHHHHHHHHHT-TTHHHHHSS----

pLDDT: mean 75.45, std 13.59, range [43.22, 97.06]

Mean predicted aligned error: 19.94 Å

Radius 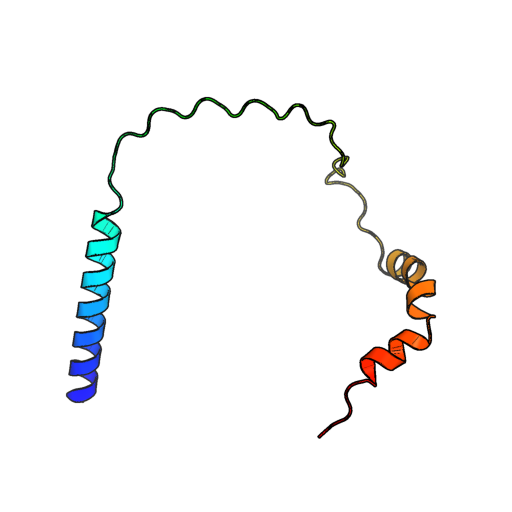of gyration: 29.12 Å; Cα contacts (8 Å, |Δi|>4): 2; chains: 1; bounding box: 67×44×56 Å

Organism: Mycobacterium kansasii (NCBI:txid1768)

InterPro domains:
  IPR056340 Carboxypeptidase Rv3627c-like, N-terminal domain [PF23714] (2-48)